Protein AF-X1V800-F1 (afdb_monomer_lite)

Sequence (67 aa):
PKGKYFNEICNKIGGSKSTINQYLTELLQSGLVLIEPGFKTHSKTTCVKYFKINEDHVDLLKKLDLI

Organism: NCBI:txid412755

Structure (mmCIF, N/CA/C/O backbone):
data_AF-X1V800-F1
#
_entry.id   AF-X1V800-F1
#
loop_
_atom_site.group_PDB
_atom_site.id
_atom_site.type_symbol
_atom_site.label_atom_id
_atom_site.label_alt_id
_atom_site.label_comp_id
_atom_site.label_asym_id
_atom_site.label_entity_id
_atom_site.label_seq_id
_atom_site.pdbx_PDB_ins_code
_atom_site.Cartn_x
_atom_site.Cartn_y
_atom_site.Cartn_z
_atom_site.occupancy
_atom_site.B_iso_or_equiv
_atom_site.auth_seq_id
_atom_site.auth_comp_id
_atom_site.auth_asym_id
_atom_site.auth_atom_id
_atom_site.pdbx_PDB_model_num
ATO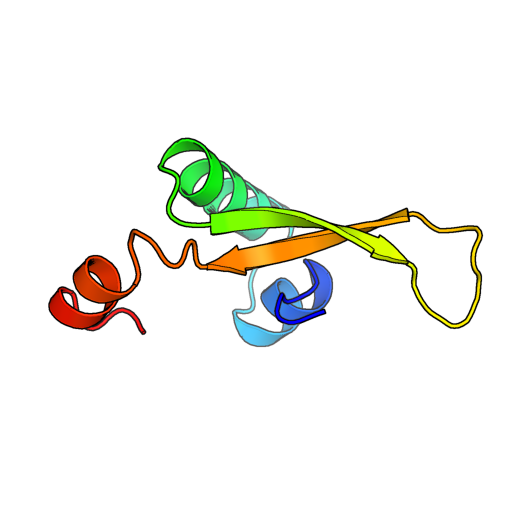M 1 N N . PRO A 1 1 ? 11.572 -8.877 -2.693 1.00 54.03 1 PRO A N 1
ATOM 2 C CA . PRO A 1 1 ? 10.713 -7.857 -2.036 1.00 54.03 1 PRO A CA 1
ATOM 3 C C . PRO A 1 1 ? 9.294 -8.409 -1.855 1.00 54.03 1 PRO A C 1
ATOM 5 O O . PRO A 1 1 ? 8.773 -8.988 -2.802 1.00 54.03 1 PRO A O 1
ATOM 8 N N . LYS A 1 2 ? 8.704 -8.298 -0.657 1.00 61.78 2 LYS A N 1
ATOM 9 C CA . LYS A 1 2 ? 7.338 -8.791 -0.374 1.00 61.78 2 LYS A CA 1
ATOM 10 C C . LYS A 1 2 ? 6.229 -7.788 -0.766 1.00 61.78 2 LYS A C 1
ATOM 12 O O . LYS A 1 2 ? 5.056 -8.110 -0.629 1.00 61.78 2 LYS A O 1
ATOM 17 N N . GLY A 1 3 ? 6.589 -6.588 -1.229 1.00 69.06 3 GLY A N 1
ATOM 18 C CA . GLY A 1 3 ? 5.658 -5.556 -1.706 1.00 69.06 3 GLY A CA 1
ATOM 19 C C . GLY A 1 3 ? 5.401 -5.606 -3.217 1.00 69.06 3 GLY A C 1
ATOM 20 O O . GLY A 1 3 ? 6.124 -6.276 -3.955 1.00 69.06 3 GLY A O 1
ATOM 21 N N . LYS A 1 4 ? 4.389 -4.864 -3.678 1.00 81.06 4 LYS A N 1
ATOM 22 C CA . LYS A 1 4 ? 4.020 -4.738 -5.100 1.00 81.06 4 LYS A CA 1
ATOM 23 C C . LYS A 1 4 ? 4.471 -3.409 -5.691 1.00 81.06 4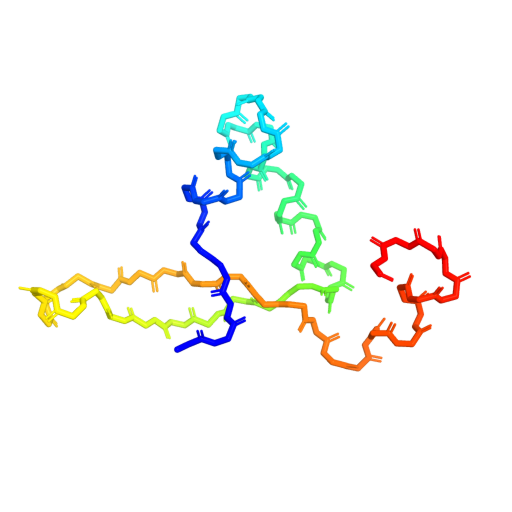 LYS A C 1
ATOM 25 O O . LYS A 1 4 ? 4.517 -2.392 -4.995 1.00 81.06 4 LYS A O 1
ATOM 30 N N . TYR A 1 5 ? 4.767 -3.398 -6.989 1.00 83.19 5 TYR A N 1
ATOM 31 C CA . TYR A 1 5 ? 5.057 -2.156 -7.704 1.00 83.19 5 TYR A CA 1
ATOM 32 C C . TYR A 1 5 ? 3.776 -1.368 -7.980 1.00 83.19 5 TYR A C 1
ATOM 34 O O . TYR A 1 5 ? 2.727 -1.946 -8.260 1.00 83.19 5 TYR A O 1
ATOM 42 N N . PHE A 1 6 ? 3.896 -0.041 -8.046 1.00 83.06 6 PHE A N 1
ATOM 43 C CA . PHE A 1 6 ? 2.801 0.839 -8.467 1.00 83.06 6 PHE A CA 1
ATOM 44 C C . PHE A 1 6 ? 2.132 0.381 -9.775 1.00 83.06 6 PHE A C 1
ATOM 46 O O . PHE A 1 6 ? 0.910 0.333 -9.862 1.00 83.06 6 PHE A O 1
ATOM 53 N N . ASN A 1 7 ? 2.925 -0.028 -10.774 1.00 82.31 7 ASN A N 1
ATOM 54 C CA . ASN A 1 7 ? 2.386 -0.533 -12.041 1.00 82.31 7 ASN A CA 1
ATOM 55 C C . ASN A 1 7 ? 1.604 -1.845 -11.878 1.00 82.31 7 ASN A C 1
ATOM 57 O O . ASN A 1 7 ? 0.611 -2.035 -12.570 1.00 82.31 7 ASN A O 1
ATOM 61 N N . GLU A 1 8 ? 2.020 -2.745 -10.986 1.00 84.31 8 GLU A N 1
ATOM 62 C CA . GLU A 1 8 ? 1.280 -3.990 -10.736 1.00 84.31 8 GLU A CA 1
ATOM 63 C C . GLU A 1 8 ? -0.049 -3.716 -10.034 1.00 84.31 8 GLU A C 1
ATOM 65 O O . GLU A 1 8 ? -1.055 -4.344 -10.353 1.00 84.31 8 GLU A O 1
ATOM 70 N N . ILE A 1 9 ? -0.060 -2.758 -9.104 1.00 84.94 9 ILE A N 1
ATOM 71 C CA . ILE A 1 9 ? -1.276 -2.298 -8.429 1.00 84.94 9 ILE A CA 1
ATOM 72 C C . ILE A 1 9 ? -2.223 -1.675 -9.457 1.00 84.94 9 ILE A C 1
ATOM 74 O O . ILE A 1 9 ? -3.384 -2.071 -9.525 1.00 84.94 9 ILE A O 1
ATOM 78 N N . CYS A 1 10 ? -1.708 -0.786 -10.313 1.00 83.81 10 CYS A N 1
ATOM 79 C CA . CYS A 1 10 ? -2.474 -0.188 -11.405 1.00 83.81 10 CYS A CA 1
ATOM 80 C C . CYS A 1 10 ? -3.096 -1.237 -12.325 1.00 83.81 10 CYS A C 1
ATOM 82 O O . CYS A 1 10 ? -4.288 -1.177 -12.611 1.00 83.81 10 CYS A O 1
ATOM 84 N N . ASN A 1 11 ? -2.299 -2.217 -12.755 1.00 85.38 11 ASN A N 1
ATOM 85 C CA . ASN A 1 11 ? -2.760 -3.267 -13.658 1.00 85.38 11 ASN A CA 1
ATOM 86 C C . ASN A 1 11 ? -3.803 -4.187 -13.008 1.00 85.38 11 ASN A C 1
ATOM 88 O O . ASN A 1 11 ? -4.658 -4.710 -13.714 1.00 85.38 11 ASN A O 1
ATOM 92 N N . LYS A 1 12 ? -3.729 -4.408 -11.687 1.00 86.81 12 LYS A N 1
ATOM 93 C CA . LYS A 1 12 ? -4.644 -5.310 -10.976 1.00 86.81 12 LYS A CA 1
ATOM 94 C C . LYS A 1 12 ? -5.974 -4.651 -10.612 1.00 86.81 12 LYS A C 1
ATOM 96 O O . LYS A 1 12 ? -7.007 -5.288 -10.765 1.00 86.81 12 LYS A O 1
ATOM 101 N N . ILE A 1 13 ? -5.942 -3.428 -10.083 1.00 83.62 13 ILE A N 1
ATOM 102 C CA . ILE A 1 13 ? -7.157 -2.711 -9.658 1.00 83.62 13 ILE A CA 1
ATOM 103 C C . ILE A 1 13 ? -7.907 -2.175 -10.883 1.00 83.62 13 ILE A C 1
ATOM 105 O O . ILE A 1 13 ? -9.135 -2.171 -10.904 1.00 83.62 13 ILE A O 1
ATOM 109 N N . GLY A 1 14 ? -7.173 -1.759 -11.920 1.00 79.50 14 GLY A N 1
ATOM 110 C CA . GLY A 1 14 ? -7.738 -0.979 -13.014 1.00 79.50 14 GLY A CA 1
ATOM 111 C C . GLY A 1 14 ? -8.058 0.454 -12.572 1.00 79.50 14 GLY A C 1
ATOM 112 O O . GLY A 1 14 ? -8.193 0.755 -11.389 1.00 79.50 14 GLY A O 1
ATOM 113 N N . GLY A 1 15 ? -8.133 1.375 -13.531 1.00 79.88 15 GLY A N 1
ATOM 114 C CA . GLY A 1 15 ? -8.387 2.794 -13.266 1.00 79.88 15 GLY A CA 1
ATOM 115 C C . GLY A 1 15 ? -7.204 3.706 -13.587 1.00 79.88 15 GLY A C 1
ATOM 116 O O . GLY A 1 15 ? -6.153 3.274 -14.066 1.00 79.88 15 GLY A O 1
ATOM 117 N N . SER A 1 16 ? -7.398 5.011 -13.380 1.00 87.50 16 SER A N 1
ATOM 118 C CA . SER A 1 16 ? -6.382 6.005 -13.725 1.00 87.50 16 SER A CA 1
ATOM 119 C C . SER A 1 16 ? -5.200 5.932 -12.757 1.00 87.50 16 SER A C 1
ATOM 121 O O . SER A 1 16 ? -5.375 5.818 -11.541 1.00 87.50 16 SER A O 1
ATOM 123 N N . LYS A 1 17 ? -3.978 6.065 -13.285 1.00 87.31 17 LYS A N 1
ATOM 124 C CA . LYS A 1 17 ? -2.764 6.124 -12.456 1.00 87.31 17 LYS A CA 1
ATOM 125 C C . LYS A 1 17 ? -2.858 7.233 -11.404 1.00 87.31 17 LYS A C 1
ATOM 127 O O . LYS A 1 17 ? -2.444 7.027 -10.272 1.00 87.31 17 LYS A O 1
ATOM 132 N N . SER A 1 18 ? -3.435 8.382 -11.750 1.00 89.94 18 SER A N 1
ATOM 133 C CA . SER A 1 18 ? -3.592 9.507 -10.822 1.00 89.94 18 SER A CA 1
ATOM 134 C C . SER A 1 18 ? -4.469 9.142 -9.624 1.00 89.94 18 SER A C 1
ATOM 136 O O . SER A 1 18 ? -4.079 9.384 -8.486 1.00 89.94 18 SER A O 1
ATOM 138 N N . THR A 1 19 ? -5.602 8.487 -9.876 1.00 90.88 19 THR A N 1
ATOM 139 C CA . THR A 1 19 ? -6.538 8.030 -8.840 1.00 90.88 19 THR A CA 1
ATOM 140 C C . THR A 1 19 ? -5.888 6.994 -7.924 1.00 90.88 19 THR A C 1
ATOM 142 O O . THR A 1 19 ? -5.946 7.100 -6.705 1.00 90.88 19 THR A O 1
ATOM 145 N N . ILE A 1 20 ? -5.190 6.015 -8.501 1.00 89.19 20 ILE A N 1
ATOM 146 C CA . ILE A 1 20 ? -4.512 4.966 -7.728 1.00 89.19 20 ILE A CA 1
ATOM 147 C C . ILE A 1 20 ? -3.369 5.553 -6.895 1.00 89.19 20 ILE A C 1
ATOM 149 O O . ILE A 1 20 ? -3.147 5.139 -5.759 1.00 89.19 20 ILE A O 1
ATOM 153 N N . ASN A 1 21 ? -2.662 6.551 -7.427 1.00 89.06 21 ASN A N 1
ATOM 154 C CA . ASN A 1 21 ? -1.628 7.260 -6.685 1.00 89.06 21 ASN A CA 1
ATOM 155 C C . ASN A 1 21 ? -2.199 8.049 -5.496 1.00 89.06 21 ASN A C 1
ATOM 157 O O . ASN A 1 21 ? -1.572 8.067 -4.438 1.00 89.06 21 ASN A O 1
ATOM 161 N N . GLN A 1 22 ? -3.376 8.663 -5.645 1.00 91.56 22 GLN A N 1
ATOM 162 C CA . GLN A 1 22 ? -4.070 9.324 -4.535 1.00 91.56 22 GLN A CA 1
ATOM 163 C C . GLN A 1 22 ? -4.414 8.321 -3.430 1.00 91.56 22 GLN A C 1
ATOM 165 O O . GLN A 1 22 ? -3.971 8.511 -2.301 1.00 91.56 22 GLN A O 1
ATOM 170 N N . TYR A 1 23 ? -5.059 7.199 -3.766 1.00 89.62 23 TYR A N 1
ATOM 171 C CA . TYR A 1 23 ? -5.394 6.173 -2.772 1.00 89.62 23 TYR A CA 1
ATOM 172 C C . TYR A 1 23 ? -4.168 5.606 -2.058 1.00 89.62 23 TYR A C 1
ATOM 174 O O . TYR A 1 23 ? -4.172 5.452 -0.841 1.00 89.62 23 TYR A O 1
ATOM 182 N N . LEU A 1 24 ? -3.084 5.321 -2.783 1.00 88.44 24 LEU A N 1
ATOM 183 C CA . LEU A 1 24 ? -1.856 4.844 -2.148 1.00 88.44 24 LEU A CA 1
ATOM 184 C C . LEU A 1 24 ? -1.243 5.891 -1.217 1.00 88.44 24 LEU A C 1
ATOM 186 O O . LEU A 1 24 ? -0.702 5.525 -0.179 1.00 88.44 24 LEU A O 1
ATOM 190 N N . THR A 1 25 ? -1.339 7.174 -1.568 1.00 90.44 25 THR A N 1
ATOM 191 C CA . THR 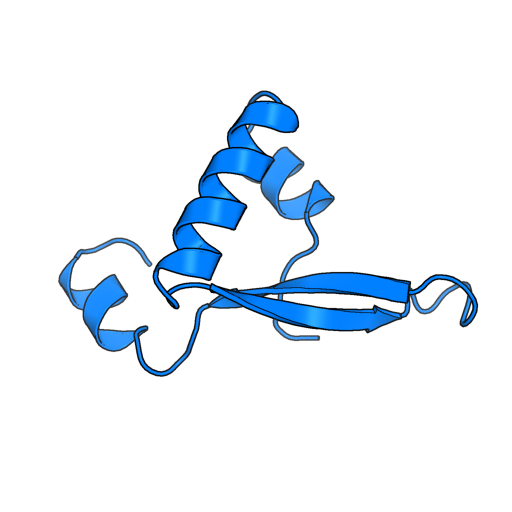A 1 25 ? -0.866 8.273 -0.716 1.00 90.44 25 THR A CA 1
ATOM 192 C C . THR A 1 25 ? -1.686 8.366 0.569 1.00 90.44 25 THR A C 1
ATOM 194 O O . THR A 1 25 ? -1.104 8.497 1.642 1.00 90.44 25 THR A O 1
ATOM 197 N N . GLU A 1 26 ? -3.009 8.232 0.486 1.00 91.31 26 GLU A N 1
ATOM 198 C CA . GLU A 1 26 ? -3.889 8.200 1.662 1.00 91.31 26 GLU A CA 1
ATOM 199 C C . GLU A 1 26 ? -3.574 6.999 2.566 1.00 91.31 26 GLU A C 1
ATOM 201 O O . GLU A 1 26 ? -3.403 7.165 3.772 1.00 91.31 26 GLU A O 1
ATOM 206 N N . LEU A 1 27 ? -3.392 5.807 1.986 1.00 88.75 27 LEU A N 1
ATOM 207 C CA . LEU A 1 27 ? -3.027 4.590 2.727 1.00 88.75 27 LEU A CA 1
ATOM 208 C C . LEU A 1 27 ? -1.640 4.672 3.384 1.00 88.75 27 LEU A C 1
ATOM 210 O O . LEU A 1 27 ? -1.395 4.040 4.413 1.00 88.75 27 LEU A O 1
ATOM 214 N N . LEU A 1 28 ? -0.723 5.436 2.788 1.00 89.94 28 LEU A N 1
ATOM 215 C CA . LEU A 1 28 ? 0.581 5.750 3.371 1.00 89.94 28 LEU A CA 1
ATOM 216 C C . LEU A 1 28 ? 0.461 6.702 4.552 1.00 89.94 28 LEU A C 1
ATOM 218 O O . LEU A 1 28 ? 1.072 6.470 5.591 1.00 89.94 28 LEU A O 1
ATOM 222 N N . GLN A 1 29 ? -0.330 7.762 4.400 1.00 90.75 29 GLN A N 1
ATOM 223 C CA . GLN A 1 29 ? -0.583 8.726 5.469 1.00 90.75 29 GLN A CA 1
ATOM 224 C C . GLN A 1 29 ? -1.302 8.080 6.655 1.00 90.75 29 GLN A C 1
ATOM 226 O O . GLN A 1 29 ? -1.019 8.426 7.799 1.00 90.75 29 GLN A O 1
ATOM 231 N N . SER A 1 30 ? -2.180 7.110 6.399 1.00 87.06 30 SER A N 1
ATOM 232 C CA . SER A 1 30 ? -2.863 6.344 7.440 1.00 87.06 30 SER A CA 1
ATOM 233 C C . SER A 1 30 ? -2.002 5.233 8.054 1.00 87.06 30 SER A C 1
ATOM 235 O O . SER A 1 30 ? -2.480 4.519 8.931 1.00 87.06 30 SER A O 1
ATOM 237 N N . GLY A 1 31 ? -0.770 5.029 7.574 1.00 87.69 31 GLY A N 1
ATOM 238 C CA . GLY A 1 31 ? 0.136 3.988 8.062 1.00 87.69 31 GLY A CA 1
ATOM 239 C C . GLY A 1 31 ? -0.267 2.554 7.700 1.00 87.69 31 GLY A C 1
ATOM 240 O O . GLY A 1 31 ? 0.370 1.616 8.170 1.00 87.69 31 GLY A O 1
ATOM 241 N N . LEU A 1 32 ? -1.288 2.356 6.856 1.00 86.94 32 LEU A N 1
ATOM 242 C CA . LEU A 1 32 ? -1.764 1.027 6.441 1.00 86.94 32 LEU A CA 1
ATOM 243 C C . LEU A 1 32 ? -0.835 0.377 5.411 1.00 86.94 32 LEU A C 1
ATOM 245 O O . LEU A 1 32 ? -0.769 -0.850 5.304 1.00 86.94 32 LEU A O 1
ATOM 249 N N . VAL A 1 33 ? -0.119 1.198 4.645 1.00 88.00 33 VAL A N 1
ATOM 250 C CA . VAL A 1 33 ? 0.843 0.769 3.632 1.00 88.00 33 VAL A CA 1
ATOM 251 C C . VAL A 1 33 ? 2.163 1.500 3.854 1.00 88.00 33 VAL A C 1
ATOM 253 O O . VAL A 1 33 ? 2.189 2.689 4.147 1.00 88.00 33 VAL A O 1
ATOM 256 N N . LEU A 1 34 ? 3.270 0.788 3.677 1.00 88.44 34 LEU A N 1
ATOM 257 C CA . LEU A 1 34 ? 4.631 1.302 3.758 1.00 88.44 34 LEU A CA 1
ATOM 258 C C . LEU A 1 34 ? 5.261 1.335 2.364 1.00 88.44 34 LEU A C 1
ATOM 260 O O . LEU A 1 34 ? 5.026 0.439 1.546 1.00 88.44 34 LEU A O 1
ATOM 264 N N . ILE A 1 35 ? 6.083 2.358 2.106 1.00 87.19 35 ILE A N 1
ATOM 265 C CA . ILE A 1 35 ? 6.966 2.390 0.937 1.00 87.19 35 ILE A CA 1
ATOM 266 C C . ILE A 1 35 ? 8.322 1.825 1.338 1.00 87.19 35 ILE A C 1
ATOM 268 O O . ILE A 1 35 ? 8.992 2.370 2.211 1.00 87.19 35 ILE A O 1
ATOM 272 N N . GLU A 1 36 ? 8.768 0.803 0.618 1.00 83.12 36 GLU A N 1
ATOM 273 C CA . GLU A 1 36 ? 10.141 0.317 0.689 1.00 83.12 36 GLU A CA 1
ATOM 274 C C . GLU A 1 36 ? 10.892 0.681 -0.601 1.00 83.12 36 GLU A C 1
ATOM 276 O O . GLU A 1 36 ? 10.334 0.565 -1.701 1.00 83.12 36 GLU A O 1
ATOM 281 N N . PRO A 1 37 ? 12.154 1.129 -0.515 1.00 75.75 37 PRO A N 1
ATOM 282 C CA . PRO A 1 37 ? 13.010 1.230 -1.684 1.00 75.75 37 PRO A CA 1
ATOM 283 C C . PRO A 1 37 ? 13.421 -0.169 -2.149 1.00 75.75 37 PRO A C 1
ATOM 285 O O . PRO A 1 37 ? 13.637 -1.083 -1.355 1.00 75.75 37 PRO A O 1
ATOM 288 N N . GLY A 1 38 ? 13.614 -0.337 -3.447 1.00 69.75 38 GLY A N 1
ATOM 289 C CA . GLY A 1 38 ? 14.315 -1.501 -3.965 1.00 69.75 38 GLY A CA 1
ATOM 290 C C . GLY A 1 38 ? 14.766 -1.306 -5.402 1.00 69.75 38 GLY A C 1
ATOM 291 O O . GLY A 1 38 ? 14.677 -0.216 -5.965 1.00 69.75 38 GLY A O 1
ATOM 292 N N . PHE A 1 39 ? 15.282 -2.378 -5.989 1.00 63.91 39 PHE A N 1
ATOM 293 C CA . PHE A 1 39 ? 16.023 -2.317 -7.240 1.00 63.91 39 PHE A CA 1
ATOM 294 C C . PHE A 1 39 ? 15.444 -3.318 -8.234 1.00 63.91 39 PHE A C 1
ATOM 296 O O . PHE A 1 39 ? 15.268 -4.497 -7.914 1.00 63.91 39 PHE A O 1
ATOM 303 N N . LYS A 1 40 ? 15.173 -2.868 -9.464 1.00 61.69 40 LYS A N 1
ATOM 304 C CA . LYS A 1 40 ? 14.856 -3.786 -10.564 1.00 61.69 40 LYS A CA 1
ATOM 305 C C . LYS A 1 40 ? 16.132 -4.535 -10.948 1.00 61.69 40 LYS A C 1
ATOM 307 O O . LYS A 1 40 ? 17.120 -3.942 -11.366 1.00 61.69 40 LYS A O 1
ATOM 312 N N . THR A 1 41 ? 16.099 -5.855 -10.816 1.00 58.94 41 THR A N 1
ATOM 313 C CA . THR A 1 41 ? 17.248 -6.768 -10.945 1.00 58.94 41 THR A CA 1
ATOM 314 C C . THR A 1 41 ? 17.960 -6.738 -12.302 1.00 58.94 41 THR A C 1
ATOM 316 O O . THR A 1 41 ? 19.099 -7.183 -12.380 1.00 58.94 41 THR A O 1
ATOM 319 N N . HIS A 1 42 ? 17.356 -6.166 -13.348 1.00 57.75 42 HIS A N 1
ATOM 320 C CA . HIS A 1 42 ? 17.989 -6.034 -14.667 1.00 57.75 42 HIS A CA 1
ATOM 321 C C . HIS A 1 42 ? 18.894 -4.803 -14.825 1.00 57.75 42 HIS A C 1
ATOM 323 O O . HIS A 1 42 ? 19.678 -4.720 -15.767 1.00 57.75 42 HIS A O 1
ATOM 329 N N . SER A 1 43 ? 18.816 -3.832 -13.917 1.00 54.44 43 SER A N 1
ATOM 330 C CA . SER A 1 43 ? 19.682 -2.654 -13.923 1.00 54.44 43 SER A CA 1
ATOM 331 C C . SER A 1 43 ? 19.755 -2.136 -12.494 1.00 54.44 43 SER A C 1
ATOM 333 O O . SER A 1 43 ? 18.820 -1.499 -12.013 1.00 54.44 43 SER A O 1
ATOM 335 N N . LYS A 1 44 ? 20.876 -2.388 -11.805 1.00 56.31 44 LYS A N 1
ATOM 336 C CA . LYS A 1 44 ? 21.163 -1.887 -10.440 1.00 56.31 44 LYS A CA 1
ATOM 337 C C . LYS A 1 44 ? 21.115 -0.347 -10.317 1.00 56.31 44 LYS A C 1
ATOM 339 O O . LYS A 1 44 ? 21.367 0.194 -9.250 1.00 56.31 44 LYS A O 1
ATOM 344 N N . THR A 1 45 ? 20.787 0.345 -11.402 1.00 58.50 45 THR A N 1
ATOM 345 C CA . THR A 1 45 ? 20.752 1.794 -11.575 1.00 58.50 45 THR A CA 1
ATOM 346 C C . THR A 1 45 ? 19.371 2.416 -11.343 1.00 58.50 45 THR A C 1
ATOM 348 O O . THR A 1 45 ? 19.290 3.624 -11.148 1.00 58.50 45 THR A O 1
ATOM 351 N N . THR A 1 46 ? 18.274 1.645 -11.349 1.00 60.25 46 THR A N 1
ATOM 352 C CA . THR A 1 46 ? 16.921 2.204 -11.161 1.00 60.25 46 THR A CA 1
ATOM 353 C C . THR A 1 46 ? 16.377 1.875 -9.774 1.00 60.25 46 THR A C 1
ATOM 355 O O . THR A 1 46 ? 15.945 0.749 -9.515 1.00 60.25 46 THR A O 1
ATOM 358 N N . CYS A 1 47 ? 16.370 2.879 -8.892 1.00 63.12 47 CYS A N 1
ATOM 359 C CA . CYS A 1 47 ? 15.633 2.834 -7.633 1.00 63.12 47 CYS A CA 1
ATOM 360 C C . CYS A 1 47 ? 14.128 2.848 -7.932 1.00 63.12 47 CYS A C 1
ATOM 362 O O . CYS A 1 47 ? 13.625 3.732 -8.627 1.00 63.12 47 CYS A O 1
ATOM 364 N N . VAL A 1 48 ? 13.411 1.849 -7.431 1.00 73.00 48 VAL A N 1
ATOM 365 C CA . VAL A 1 48 ? 11.963 1.689 -7.583 1.00 73.00 48 VAL A CA 1
ATOM 366 C C . VAL A 1 48 ? 11.327 1.613 -6.202 1.00 73.00 48 VAL A C 1
ATOM 368 O O . VAL A 1 48 ? 11.905 1.058 -5.272 1.00 73.00 48 VAL A O 1
ATOM 371 N N . LYS A 1 49 ? 10.122 2.169 -6.074 1.00 78.56 49 LYS A N 1
ATOM 372 C CA . LYS A 1 49 ? 9.333 2.123 -4.838 1.00 78.56 49 LYS A CA 1
ATOM 373 C C . LYS A 1 49 ? 8.408 0.905 -4.848 1.00 78.56 49 LYS A C 1
ATOM 375 O O . LYS A 1 49 ? 7.745 0.643 -5.856 1.00 78.56 49 LYS A O 1
ATOM 380 N N . TYR A 1 50 ? 8.355 0.200 -3.726 1.00 84.12 50 TYR A N 1
ATOM 381 C CA . TYR A 1 50 ? 7.463 -0.927 -3.463 1.00 84.12 50 TYR A CA 1
ATOM 382 C C . TYR A 1 50 ? 6.466 -0.509 -2.400 1.00 84.12 50 TYR A C 1
ATOM 384 O O . TYR A 1 50 ? 6.843 0.164 -1.448 1.00 84.12 50 TYR A O 1
ATOM 392 N N . PHE A 1 51 ? 5.221 -0.939 -2.545 1.00 85.69 51 PHE A N 1
ATOM 393 C CA . PHE A 1 51 ? 4.189 -0.739 -1.538 1.00 85.69 51 PHE A CA 1
ATOM 394 C C . PHE A 1 51 ? 3.932 -2.077 -0.846 1.00 85.69 51 PHE A C 1
ATOM 396 O O . PHE A 1 51 ? 3.684 -3.088 -1.515 1.00 85.69 51 PHE A O 1
ATOM 403 N N . LYS A 1 52 ? 4.020 -2.101 0.483 1.00 86.50 52 LYS A N 1
ATOM 404 C CA 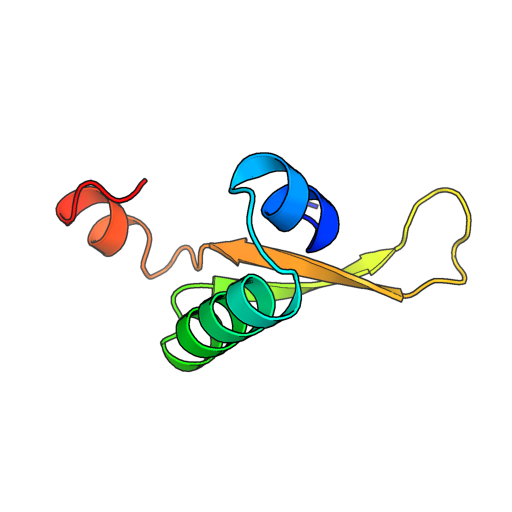. LYS A 1 52 ? 3.768 -3.281 1.319 1.00 86.50 52 LYS A CA 1
ATOM 405 C C . LYS A 1 52 ? 2.729 -2.927 2.380 1.00 86.50 52 LYS A C 1
ATOM 407 O O . LYS A 1 52 ? 2.774 -1.832 2.920 1.00 86.50 52 LYS A O 1
ATOM 412 N N . ILE A 1 53 ? 1.814 -3.844 2.686 1.00 85.19 53 ILE A N 1
ATOM 413 C CA . ILE A 1 53 ? 0.905 -3.681 3.829 1.00 85.19 53 ILE A CA 1
ATOM 414 C C . ILE A 1 53 ? 1.741 -3.584 5.108 1.00 85.19 53 ILE A C 1
ATOM 416 O O . ILE A 1 53 ? 2.695 -4.349 5.284 1.00 85.19 53 ILE A O 1
ATOM 420 N N . ASN A 1 54 ? 1.386 -2.644 5.979 1.00 85.12 54 ASN A N 1
ATOM 421 C CA . ASN A 1 54 ? 1.978 -2.548 7.299 1.00 85.12 54 ASN A CA 1
ATOM 422 C C . ASN A 1 54 ? 1.491 -3.716 8.171 1.00 85.12 54 ASN A C 1
ATOM 424 O O . ASN A 1 54 ? 0.290 -3.860 8.404 1.00 85.12 54 ASN A O 1
ATOM 428 N N . GLU A 1 55 ? 2.423 -4.552 8.632 1.00 83.69 55 GLU A N 1
ATOM 429 C CA . GLU A 1 55 ? 2.121 -5.758 9.412 1.00 83.69 55 GLU A CA 1
ATOM 430 C C . GLU A 1 55 ? 1.432 -5.428 10.744 1.00 83.69 55 GLU A C 1
ATOM 432 O O . GLU A 1 55 ? 0.559 -6.182 11.167 1.00 83.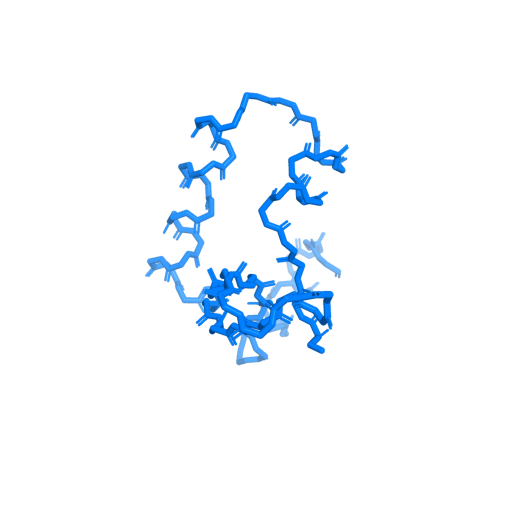69 55 GLU A O 1
ATOM 437 N N . ASP A 1 56 ? 1.695 -4.246 11.307 1.00 83.81 56 ASP A N 1
ATOM 438 C CA . ASP A 1 56 ? 1.067 -3.755 12.541 1.00 83.81 56 ASP A CA 1
ATOM 439 C C . ASP A 1 56 ? -0.453 -3.547 12.405 1.00 83.81 56 ASP A C 1
ATOM 441 O O . ASP A 1 56 ? -1.187 -3.551 13.394 1.00 83.81 56 ASP A O 1
ATOM 445 N N . HIS A 1 57 ? -0.950 -3.389 11.173 1.00 81.75 57 HIS A N 1
ATOM 446 C CA . HIS A 1 57 ? -2.366 -3.163 10.880 1.00 81.75 57 HIS A CA 1
ATOM 447 C C . HIS A 1 57 ? -3.032 -4.332 10.146 1.00 81.75 57 HIS A C 1
ATOM 449 O O . HIS A 1 57 ? -4.217 -4.252 9.821 1.00 81.75 57 HIS A O 1
ATOM 455 N N . VAL A 1 58 ? -2.320 -5.439 9.910 1.00 81.31 58 VAL A N 1
ATOM 456 C CA . VAL A 1 58 ? -2.872 -6.610 9.206 1.00 81.31 58 VAL A CA 1
ATOM 457 C C . VAL A 1 58 ? -4.084 -7.180 9.937 1.00 81.31 58 VAL A C 1
ATOM 459 O O . VAL A 1 58 ? -5.079 -7.507 9.296 1.00 81.31 58 VAL A O 1
ATOM 462 N N . ASP A 1 59 ? -4.046 -7.254 11.267 1.00 83.31 59 ASP A N 1
ATOM 463 C CA . ASP A 1 59 ? -5.179 -7.765 12.044 1.00 83.31 59 ASP A CA 1
ATOM 464 C C . ASP A 1 59 ? -6.400 -6.842 11.983 1.00 83.31 59 ASP A C 1
ATOM 466 O O . ASP A 1 59 ? -7.536 -7.318 11.994 1.00 83.31 59 ASP A O 1
ATOM 470 N N . LEU A 1 60 ? -6.189 -5.527 11.868 1.00 81.62 60 LEU A N 1
ATOM 471 C CA . LEU A 1 60 ? -7.272 -4.567 11.655 1.00 81.62 60 LEU A CA 1
ATOM 472 C C . LEU A 1 60 ? -7.889 -4.744 10.263 1.00 81.62 60 LEU A C 1
ATOM 474 O O . LEU A 1 60 ? -9.108 -4.803 10.138 1.00 81.62 60 LEU A O 1
ATOM 478 N N . LEU A 1 61 ? -7.055 -4.876 9.231 1.00 80.00 61 LEU A N 1
ATOM 479 C CA . LEU A 1 61 ? -7.510 -5.066 7.853 1.00 80.00 61 LEU A CA 1
ATOM 480 C C . LEU A 1 61 ? -8.277 -6.386 7.677 1.00 80.00 61 LEU A C 1
ATOM 482 O O . LEU A 1 61 ? -9.309 -6.393 7.011 1.00 80.00 61 LEU A O 1
ATOM 486 N N . LYS A 1 62 ? -7.840 -7.468 8.338 1.00 83.81 62 LYS A N 1
ATOM 487 C CA . LYS A 1 62 ? -8.569 -8.748 8.381 1.00 83.81 62 LYS A CA 1
ATOM 488 C C . LYS A 1 62 ? -9.927 -8.628 9.071 1.00 83.81 62 LYS A C 1
ATOM 490 O O . LYS A 1 62 ? -10.908 -9.174 8.586 1.00 83.81 62 LYS A O 1
ATOM 495 N N . LYS A 1 63 ? -10.010 -7.907 10.198 1.00 85.94 63 LYS A N 1
ATOM 496 C CA . LYS A 1 63 ? -11.287 -7.672 10.904 1.00 85.94 63 LYS A CA 1
ATOM 497 C C . LYS A 1 63 ? -12.295 -6.889 10.062 1.00 85.94 63 LYS A C 1
ATOM 499 O O . LYS A 1 63 ? -13.492 -7.033 10.279 1.00 85.94 63 LYS A O 1
ATOM 504 N N . LEU A 1 64 ? -11.807 -6.058 9.144 1.00 81.75 64 LEU A N 1
ATOM 505 C CA . LEU A 1 64 ? -12.619 -5.277 8.212 1.00 81.75 64 LEU A CA 1
ATOM 506 C C . LEU A 1 64 ? -12.906 -6.018 6.892 1.00 81.75 64 LEU A C 1
ATOM 508 O O . LEU A 1 64 ? -13.528 -5.427 6.016 1.00 81.75 64 LEU A O 1
ATOM 512 N N . ASP A 1 65 ? -12.460 -7.273 6.750 1.00 81.81 65 ASP A N 1
ATOM 513 C CA . ASP A 1 65 ? -12.597 -8.097 5.537 1.00 81.81 65 ASP A CA 1
ATOM 514 C C . ASP A 1 65 ? -12.013 -7.430 4.273 1.00 81.81 65 ASP A C 1
ATOM 516 O O . ASP A 1 65 ? -12.534 -7.535 3.164 1.00 81.81 65 ASP A O 1
ATOM 520 N N . LEU A 1 66 ? -10.919 -6.678 4.451 1.00 69.31 66 LEU A N 1
ATOM 521 C CA . LEU A 1 66 ? -10.252 -5.936 3.376 1.00 69.31 66 LEU A CA 1
ATOM 522 C C . LEU A 1 66 ? -9.099 -6.714 2.724 1.00 69.31 66 LEU A C 1
ATOM 524 O O . LEU A 1 66 ? -8.666 -6.330 1.632 1.00 69.31 66 LEU A O 1
ATOM 528 N N . ILE A 1 67 ? -8.571 -7.755 3.388 1.00 70.12 67 ILE A N 1
ATOM 529 C CA . ILE A 1 67 ? -7.446 -8.592 2.923 1.00 70.12 67 ILE A CA 1
ATOM 530 C C . ILE A 1 67 ? -7.574 -10.055 3.340 1.00 70.12 67 ILE A C 1
ATOM 532 O O . ILE A 1 67 ? -8.115 -10.316 4.437 1.00 70.12 67 ILE A O 1
#

InterPro domains:
  IPR036388 Winged helix-like DNA-binding domain superfamily [G3DSA:1.10.10.10] (2-67)
  IPR036390 Winged helix DNA-binding domain superfamily [SSF46785] (3-63)

Foldseek 3Di:
DQFAALVVQCVVVPDDSVVSVVVLVVCVVVLQKDWDWDADPVDNPDIGIGIDGDPVCVVVCVVVVND

Secondary structure (DSSP, 8-state):
--SEEHHHHHHHH-S-HHHHHHHHHHHHHTTSE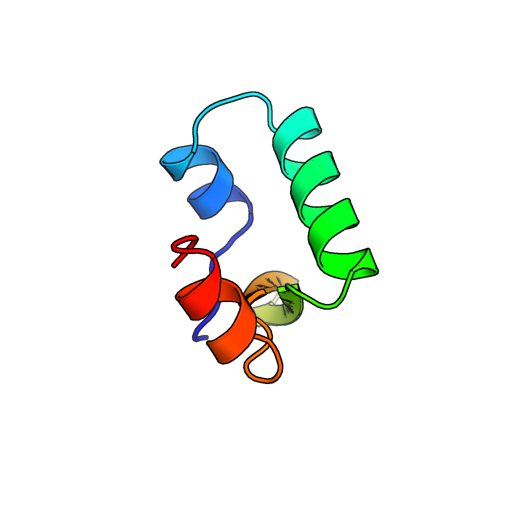EEEEEE-TT-TT-EEEEEEE-GGGHHHHHHTT--

Radius of gyration: 12.92 Å; chains: 1; bounding box: 34×18×27 Å

pLDDT: mean 79.89, std 10.57, range [54.03, 91.56]